Protein AF-A0A6A3SSD4-F1 (afdb_monomer_lite)

InterPro domains:
  IPR026082 ABC transporter A [PTHR19229] (17-110)
  IPR056264 ABCA1-4-like, C-terminal R2 regulatory domain [PF23321] (34-92)

Structure (mmCIF, N/CA/C/O backbone):
data_AF-A0A6A3SSD4-F1
#
_entry.id   AF-A0A6A3SSD4-F1
#
loop_
_atom_site.group_PDB
_atom_site.id
_atom_site.type_symbol
_atom_site.label_atom_id
_atom_site.label_alt_id
_atom_site.label_comp_id
_atom_site.label_asym_id
_atom_site.label_entity_id
_atom_site.label_seq_id
_atom_site.pdbx_PDB_ins_code
_atom_site.Cartn_x
_atom_site.Cartn_y
_atom_site.Cartn_z
_atom_site.occupancy
_atom_site.B_iso_or_equiv
_atom_site.auth_seq_id
_atom_site.auth_comp_id
_atom_site.auth_asym_id
_atom_site.auth_atom_id
_atom_site.pdbx_PDB_model_num
ATOM 1 N N . MET A 1 1 ? -5.362 17.587 -6.068 1.00 32.28 1 MET A N 1
ATOM 2 C CA . MET A 1 1 ? -5.367 16.549 -7.127 1.00 32.28 1 MET A CA 1
ATOM 3 C C . MET A 1 1 ? -3.923 16.376 -7.548 1.00 32.28 1 MET A C 1
ATOM 5 O O . MET A 1 1 ? -3.450 17.114 -8.401 1.00 32.28 1 MET A O 1
ATOM 9 N N . ASN A 1 2 ? -3.193 15.508 -6.853 1.00 35.41 2 ASN A N 1
ATOM 10 C CA . ASN A 1 2 ? -1.740 15.436 -6.976 1.00 35.41 2 ASN A CA 1
ATOM 11 C C . ASN A 1 2 ? -1.420 14.327 -7.978 1.00 35.41 2 ASN A C 1
ATOM 13 O O . ASN A 1 2 ? -1.796 13.179 -7.763 1.00 35.41 2 ASN A O 1
ATOM 17 N N . GLY A 1 3 ? -0.790 14.690 -9.095 1.00 36.31 3 GLY A N 1
ATOM 18 C CA . GLY A 1 3 ? -0.462 13.812 -10.226 1.00 36.31 3 GLY A CA 1
ATOM 19 C C . GLY A 1 3 ? 0.615 12.755 -9.948 1.00 36.31 3 GLY A C 1
ATOM 20 O O . GLY A 1 3 ? 1.272 12.307 -10.878 1.00 36.31 3 GLY A O 1
ATOM 21 N N . GLU A 1 4 ? 0.792 12.339 -8.696 1.00 47.97 4 GLU A N 1
ATOM 22 C CA . GLU A 1 4 ? 1.753 11.316 -8.264 1.00 47.97 4 GLU A CA 1
ATOM 23 C C . GLU A 1 4 ? 1.066 9.958 -8.058 1.00 47.97 4 GLU A C 1
ATOM 25 O O . GLU A 1 4 ? 1.391 9.198 -7.152 1.00 47.97 4 GLU A O 1
ATOM 30 N N . GLY A 1 5 ? 0.066 9.640 -8.881 1.00 59.53 5 GLY A N 1
ATOM 31 C CA . GLY A 1 5 ? -0.484 8.288 -8.903 1.00 59.53 5 GLY A CA 1
ATOM 32 C C . GLY A 1 5 ? 0.563 7.294 -9.410 1.00 59.53 5 GLY A C 1
ATOM 33 O O . GLY A 1 5 ? 1.424 7.658 -10.212 1.00 59.53 5 GLY A O 1
ATOM 34 N N . ASN A 1 6 ? 0.449 6.023 -9.019 1.00 69.19 6 ASN A N 1
ATOM 35 C CA . ASN A 1 6 ? 1.317 4.938 -9.498 1.00 69.19 6 ASN A CA 1
ATOM 36 C C . ASN A 1 6 ? 1.496 4.903 -11.025 1.00 69.19 6 ASN A C 1
ATOM 38 O O . ASN A 1 6 ? 2.534 4.471 -11.510 1.00 69.19 6 ASN A O 1
ATOM 42 N N . GLY A 1 7 ? 0.500 5.345 -11.800 1.00 78.81 7 GLY A N 1
ATOM 43 C CA . GLY A 1 7 ? 0.569 5.400 -13.264 1.00 78.81 7 GLY A CA 1
ATOM 44 C C . GLY A 1 7 ? 1.530 6.448 -13.840 1.00 78.81 7 GLY A C 1
ATOM 45 O O . GLY A 1 7 ? 1.818 6.396 -15.035 1.00 78.81 7 GLY A O 1
ATOM 46 N N . SER A 1 8 ? 2.050 7.376 -13.030 1.00 84.75 8 SER A N 1
ATOM 47 C CA . SER A 1 8 ? 2.952 8.442 -13.491 1.00 84.75 8 SER A CA 1
ATOM 48 C C . SER A 1 8 ? 4.231 7.883 -14.113 1.00 84.75 8 SER A C 1
ATOM 50 O O . SER A 1 8 ? 4.656 8.364 -15.160 1.00 84.75 8 SER A O 1
ATOM 52 N N . VAL A 1 9 ? 4.783 6.803 -13.547 1.00 87.12 9 VAL A N 1
ATOM 53 C CA . VAL A 1 9 ? 5.990 6.153 -14.075 1.00 87.12 9 VAL A CA 1
ATOM 54 C C . VAL A 1 9 ? 5.769 5.631 -15.493 1.00 87.12 9 VAL A C 1
ATOM 56 O O . VAL A 1 9 ? 6.604 5.854 -16.366 1.00 87.12 9 VAL A O 1
ATOM 59 N N . LEU A 1 10 ? 4.620 5.001 -15.756 1.00 90.69 10 LEU A N 1
ATOM 60 C CA . LEU A 1 10 ? 4.281 4.509 -17.091 1.00 90.69 10 LEU A CA 1
ATOM 61 C C . LEU A 1 10 ? 4.108 5.667 -18.070 1.00 90.69 10 LEU A C 1
ATOM 63 O O . LEU A 1 10 ? 4.613 5.601 -19.191 1.00 90.69 10 LEU A O 1
ATOM 67 N N . ASN A 1 11 ? 3.443 6.737 -17.629 1.00 90.56 11 ASN A N 1
ATOM 68 C CA . ASN A 1 11 ? 3.257 7.935 -18.436 1.00 90.56 11 ASN A CA 1
ATOM 69 C C . ASN A 1 11 ? 4.604 8.560 -18.834 1.00 90.56 11 ASN A C 1
ATOM 71 O O . ASN A 1 11 ? 4.814 8.855 -20.006 1.00 90.56 11 ASN A O 1
ATOM 75 N N . SER A 1 12 ? 5.555 8.667 -17.902 1.00 90.69 12 SER A N 1
ATOM 76 C CA . SER A 1 12 ? 6.894 9.195 -18.188 1.00 90.69 12 SER A CA 1
ATOM 77 C C . SER A 1 12 ? 7.650 8.375 -19.238 1.00 90.69 12 SER A C 1
ATOM 79 O O . SER A 1 12 ? 8.308 8.955 -20.103 1.00 90.69 12 SER A O 1
ATOM 81 N N . TYR A 1 13 ? 7.544 7.041 -19.210 1.00 92.75 13 TYR A N 1
ATOM 82 C CA . TYR A 1 13 ? 8.131 6.187 -20.251 1.00 92.75 13 TYR A CA 1
ATOM 83 C C . TYR A 1 13 ? 7.466 6.411 -21.613 1.00 92.75 13 TYR A C 1
ATOM 85 O O . TYR A 1 13 ? 8.157 6.565 -22.619 1.00 92.75 13 TYR A O 1
ATOM 93 N N . LEU A 1 14 ? 6.135 6.494 -21.657 1.00 92.62 14 LEU A N 1
ATOM 94 C CA . LEU A 1 14 ? 5.415 6.758 -22.904 1.00 92.62 14 LEU A CA 1
ATOM 95 C C . LEU A 1 14 ? 5.769 8.127 -23.501 1.00 92.62 14 LEU A C 1
ATOM 97 O O . LEU A 1 14 ? 5.971 8.219 -24.708 1.00 92.62 14 LEU A O 1
ATOM 101 N N . GLU A 1 15 ? 5.905 9.165 -22.677 1.00 94.56 15 GLU A N 1
ATOM 102 C CA . GLU A 1 15 ? 6.280 10.511 -23.131 1.00 94.56 15 GLU A CA 1
ATOM 103 C C . GLU A 1 15 ? 7.744 10.603 -23.583 1.00 94.56 15 GLU A C 1
ATOM 105 O O . GLU A 1 15 ? 8.051 11.313 -24.539 1.00 94.56 15 GLU A O 1
ATOM 110 N N . THR A 1 16 ? 8.652 9.884 -22.916 1.00 93.31 16 THR A N 1
ATOM 111 C CA . THR A 1 16 ? 10.100 10.002 -23.163 1.00 93.31 16 THR A CA 1
ATOM 112 C C . THR A 1 16 ? 10.582 9.101 -24.298 1.00 93.31 16 THR A C 1
ATOM 114 O O . THR A 1 16 ? 11.404 9.517 -25.113 1.00 93.31 16 THR A O 1
ATOM 117 N N . SER A 1 17 ? 10.114 7.852 -24.347 1.00 92.25 17 SER A N 1
ATOM 118 C CA . SER A 1 17 ? 10.603 6.833 -25.288 1.00 92.25 17 SER A CA 1
ATOM 119 C C . SER A 1 17 ? 9.502 6.193 -26.132 1.00 92.25 17 SER A C 1
ATOM 121 O O . SER A 1 17 ? 9.816 5.505 -27.103 1.00 92.25 17 SER A O 1
ATOM 123 N N . GLY A 1 18 ? 8.225 6.373 -25.772 1.00 93.94 18 GLY A N 1
ATOM 124 C CA . GLY A 1 18 ? 7.091 5.703 -26.418 1.00 93.94 18 GLY A CA 1
ATOM 125 C C . GLY A 1 18 ? 7.000 4.201 -26.130 1.00 93.94 18 GLY A C 1
ATOM 126 O O . GLY A 1 18 ? 6.154 3.519 -26.705 1.00 93.94 18 GLY A O 1
ATOM 127 N N . ILE A 1 19 ? 7.868 3.666 -25.265 1.00 94.56 19 ILE A N 1
ATOM 128 C CA . ILE A 1 19 ? 7.959 2.237 -24.959 1.00 94.56 19 ILE A CA 1
ATOM 129 C C . ILE A 1 19 ? 8.103 2.071 -23.450 1.00 94.56 19 ILE A C 1
ATOM 131 O O . ILE A 1 19 ? 8.964 2.690 -22.828 1.00 94.56 19 ILE A O 1
ATOM 135 N N . ILE A 1 20 ? 7.303 1.176 -22.877 1.00 96.00 20 ILE A N 1
ATOM 136 C CA . ILE A 1 20 ? 7.416 0.774 -21.476 1.00 96.00 20 ILE A CA 1
ATOM 137 C C . ILE A 1 20 ? 8.207 -0.541 -21.423 1.00 96.00 20 ILE A C 1
ATOM 139 O O . ILE A 1 20 ? 7.767 -1.529 -22.020 1.00 96.00 20 ILE A O 1
ATOM 143 N N . PRO A 1 21 ? 9.355 -0.589 -20.725 1.00 95.19 21 PRO A N 1
ATOM 144 C CA . PRO A 1 21 ? 10.053 -1.841 -20.459 1.00 95.19 21 PRO A CA 1
ATOM 145 C C . PRO A 1 21 ? 9.141 -2.858 -19.758 1.00 95.19 21 PRO A C 1
ATOM 147 O O . PRO A 1 21 ? 8.345 -2.504 -18.886 1.00 95.19 21 PRO A O 1
ATOM 150 N N . MET A 1 22 ? 9.235 -4.133 -20.140 1.00 94.88 22 MET A N 1
ATOM 151 C CA . MET A 1 22 ? 8.328 -5.171 -19.633 1.00 94.88 22 MET A CA 1
ATOM 152 C C . MET A 1 22 ? 8.421 -5.341 -18.111 1.00 94.88 22 MET A C 1
ATOM 154 O O . MET A 1 22 ? 7.407 -5.542 -17.454 1.00 94.88 22 MET A O 1
ATOM 158 N N . ASP A 1 23 ? 9.617 -5.231 -17.543 1.00 94.06 23 ASP A N 1
ATOM 159 C CA . ASP A 1 23 ? 9.866 -5.263 -16.102 1.00 94.06 23 ASP A CA 1
ATOM 160 C C . ASP A 1 23 ? 9.174 -4.105 -15.369 1.00 94.06 23 ASP A C 1
ATOM 162 O O . ASP A 1 23 ? 8.516 -4.334 -14.354 1.00 94.06 23 ASP A O 1
ATOM 166 N N . VAL A 1 24 ? 9.238 -2.889 -15.920 1.00 91.69 24 VAL A N 1
ATOM 167 C CA . VAL A 1 24 ? 8.538 -1.711 -15.381 1.00 91.69 24 VAL A CA 1
ATOM 168 C C . VAL A 1 24 ? 7.026 -1.922 -15.414 1.00 91.69 24 VAL A C 1
ATOM 170 O O . VAL A 1 24 ? 6.347 -1.678 -14.416 1.00 91.69 24 VAL A O 1
ATOM 173 N N . PHE A 1 25 ? 6.496 -2.411 -16.538 1.00 92.50 25 PHE A N 1
ATOM 174 C CA . PHE A 1 25 ? 5.071 -2.706 -16.664 1.00 92.50 25 PHE A CA 1
ATOM 175 C C . PHE A 1 25 ? 4.620 -3.774 -15.660 1.00 92.50 25 PHE A C 1
ATOM 177 O O . PHE A 1 25 ? 3.620 -3.584 -14.973 1.00 92.50 25 PHE A O 1
ATOM 184 N N . CYS A 1 26 ? 5.369 -4.871 -15.531 1.00 93.75 26 CYS A N 1
ATOM 185 C CA . CYS A 1 26 ? 5.067 -5.944 -14.585 1.00 93.75 26 CYS A CA 1
ATOM 186 C C . CYS A 1 26 ? 5.112 -5.462 -13.130 1.00 93.75 26 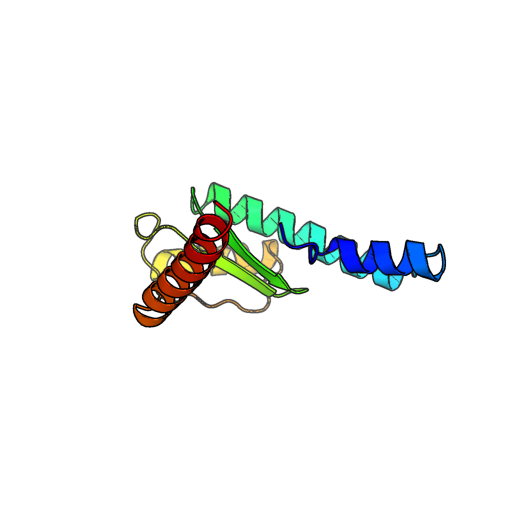CYS A C 1
ATOM 188 O O . CYS A 1 26 ? 4.226 -5.808 -12.350 1.00 93.75 26 CYS A O 1
ATOM 190 N N . ALA A 1 27 ? 6.107 -4.651 -12.762 1.00 89.75 27 ALA A N 1
ATOM 191 C CA . ALA A 1 27 ? 6.218 -4.090 -11.418 1.00 89.75 27 ALA A CA 1
ATOM 192 C C . ALA A 1 27 ? 5.043 -3.154 -11.096 1.00 89.75 27 ALA A C 1
ATOM 194 O O . ALA A 1 27 ? 4.435 -3.260 -10.027 1.00 89.75 27 ALA A O 1
ATOM 195 N N . TRP A 1 28 ? 4.683 -2.278 -12.038 1.00 90.38 28 TRP A N 1
ATOM 196 C CA . TRP A 1 28 ? 3.506 -1.422 -11.911 1.00 90.38 28 TRP A CA 1
ATOM 197 C C . TRP A 1 28 ? 2.225 -2.247 -11.763 1.00 90.38 28 TRP A C 1
ATOM 199 O O . TRP A 1 28 ? 1.473 -2.048 -10.813 1.00 90.38 28 TRP A O 1
ATOM 209 N N . TRP A 1 29 ? 2.017 -3.228 -12.645 1.00 91.06 29 TRP A N 1
ATOM 210 C CA . TRP A 1 29 ? 0.832 -4.084 -12.634 1.00 91.06 29 TRP A CA 1
ATOM 211 C C . TRP A 1 29 ? 0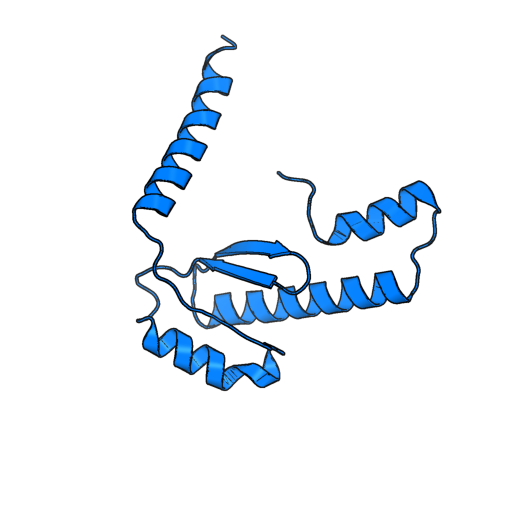.686 -4.851 -11.319 1.00 91.06 29 TRP A C 1
ATOM 213 O O . TRP A 1 29 ? -0.405 -4.937 -10.751 1.00 91.06 29 TRP A O 1
ATOM 223 N N . HIS A 1 30 ? 1.791 -5.400 -10.813 1.00 89.25 30 HIS A N 1
ATOM 224 C CA . HIS A 1 30 ? 1.813 -6.099 -9.535 1.00 89.25 30 HIS A CA 1
ATOM 225 C C . HIS A 1 30 ? 1.412 -5.173 -8.380 1.00 89.25 30 HIS A C 1
ATOM 227 O O . HIS A 1 30 ? 0.576 -5.538 -7.554 1.00 89.25 30 HIS A O 1
ATOM 233 N N . THR A 1 31 ? 1.946 -3.950 -8.372 1.00 88.62 31 THR A N 1
ATOM 234 C CA . THR A 1 31 ? 1.642 -2.944 -7.347 1.00 88.62 31 THR A CA 1
ATOM 235 C C . THR A 1 31 ? 0.172 -2.519 -7.406 1.00 88.62 31 THR A C 1
ATOM 237 O O . THR A 1 31 ? -0.495 -2.442 -6.377 1.00 88.62 31 THR A O 1
ATOM 240 N N . GLU A 1 32 ? -0.368 -2.313 -8.609 1.00 88.81 32 GLU A N 1
ATOM 241 C CA . GLU A 1 32 ? -1.772 -1.946 -8.816 1.00 88.81 32 GLU A CA 1
ATOM 242 C C . GLU A 1 32 ? -2.728 -3.067 -8.378 1.00 88.81 32 GLU A C 1
ATOM 244 O O . GLU A 1 32 ? -3.734 -2.820 -7.711 1.00 88.81 32 GLU A O 1
ATOM 249 N N . THR A 1 33 ? -2.371 -4.322 -8.667 1.00 90.44 33 THR A N 1
ATOM 250 C CA . THR A 1 33 ? -3.139 -5.499 -8.233 1.00 90.44 33 THR A CA 1
ATOM 251 C C . THR A 1 33 ? -3.173 -5.605 -6.706 1.00 90.44 33 THR A C 1
ATOM 253 O O . THR A 1 33 ? -4.238 -5.809 -6.121 1.00 90.44 33 THR A O 1
ATOM 256 N N . MET A 1 34 ? -2.025 -5.420 -6.046 1.00 90.12 34 MET A N 1
ATOM 257 C CA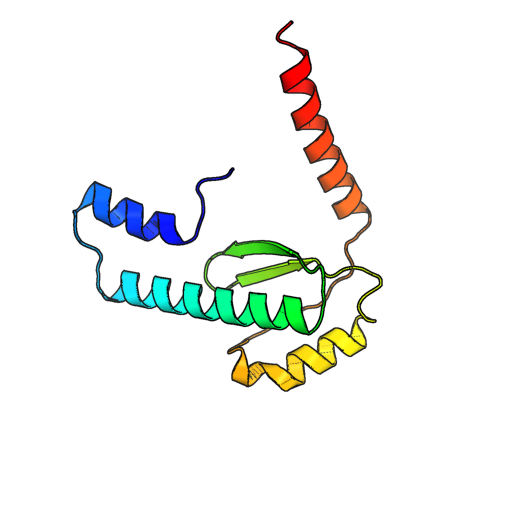 . MET A 1 34 ? -1.929 -5.450 -4.584 1.00 90.12 34 MET A CA 1
ATOM 258 C C . MET A 1 34 ? -2.702 -4.293 -3.940 1.00 90.12 34 MET A C 1
ATOM 260 O O . MET A 1 34 ? -3.436 -4.503 -2.975 1.00 90.12 34 MET A O 1
ATOM 264 N N . SER A 1 35 ? -2.606 -3.093 -4.520 1.00 90.88 35 SER A N 1
ATOM 265 C CA . SER A 1 35 ? -3.387 -1.920 -4.115 1.00 90.88 35 SER A CA 1
ATOM 266 C C . SER A 1 35 ? -4.886 -2.205 -4.146 1.00 90.88 35 SER A C 1
ATOM 268 O O . SER A 1 35 ? -5.577 -1.968 -3.156 1.00 90.88 35 SER A O 1
ATOM 270 N N . SER A 1 36 ? -5.387 -2.775 -5.247 1.00 92.19 36 SER A N 1
ATOM 271 C CA . SER A 1 36 ? -6.802 -3.127 -5.384 1.00 92.19 36 SER A CA 1
ATOM 272 C C . SER A 1 36 ? -7.245 -4.138 -4.322 1.00 92.19 36 SER A C 1
ATOM 274 O O . SER A 1 36 ? -8.271 -3.930 -3.674 1.00 92.19 36 SER A O 1
ATOM 276 N N . ALA A 1 37 ? -6.467 -5.203 -4.106 1.00 94.06 37 ALA A N 1
ATOM 277 C CA . ALA A 1 37 ? -6.789 -6.236 -3.121 1.00 94.06 37 ALA A CA 1
ATOM 278 C C . ALA A 1 37 ? -6.808 -5.687 -1.683 1.00 94.06 37 ALA A C 1
ATOM 280 O O . ALA A 1 37 ? -7.725 -5.977 -0.912 1.00 94.06 37 ALA A O 1
ATOM 281 N N . LEU A 1 38 ? -5.828 -4.850 -1.326 1.00 94.69 38 LEU A N 1
ATOM 282 C CA . LEU A 1 38 ? -5.775 -4.198 -0.017 1.00 94.69 38 LEU A CA 1
ATOM 283 C C . LEU A 1 38 ? -6.944 -3.232 0.175 1.00 94.69 38 LEU A C 1
ATOM 285 O O . LEU A 1 38 ? -7.585 -3.255 1.222 1.00 94.69 38 LEU A O 1
ATOM 289 N N . GLN A 1 39 ? -7.258 -2.402 -0.821 1.00 93.69 39 GLN A N 1
ATOM 290 C CA . GLN A 1 39 ? -8.389 -1.480 -0.728 1.00 93.69 39 GLN A CA 1
ATOM 291 C C . GLN A 1 39 ? -9.708 -2.227 -0.522 1.00 93.69 39 GLN A C 1
ATOM 293 O O . GLN A 1 39 ? -10.472 -1.858 0.368 1.00 93.69 39 GLN A O 1
ATOM 298 N N . GLU A 1 40 ? -9.958 -3.296 -1.281 1.00 95.56 40 GLU A N 1
ATOM 299 C CA . GLU A 1 40 ? -11.153 -4.127 -1.112 1.00 95.56 40 GLU A CA 1
ATOM 300 C C . GLU A 1 40 ? -11.214 -4.743 0.292 1.00 95.56 40 GLU A C 1
ATOM 302 O O . GLU A 1 40 ? -12.2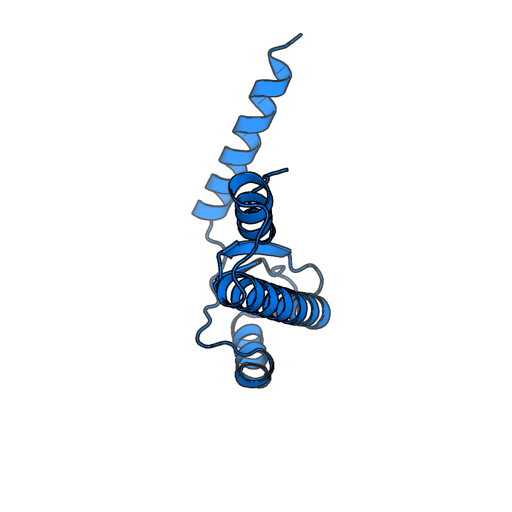24 -4.605 0.989 1.00 95.56 40 GLU A O 1
ATOM 307 N N . PHE A 1 41 ? -10.114 -5.344 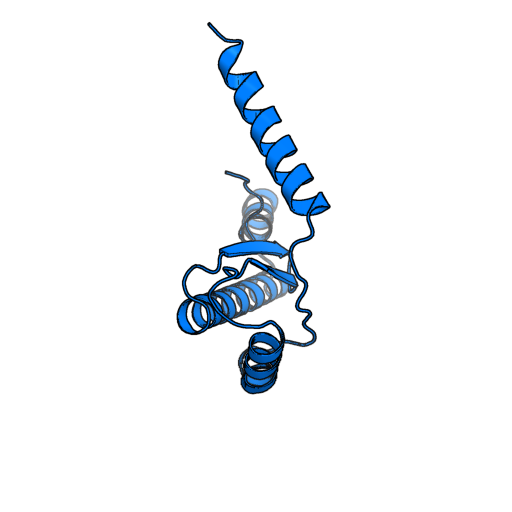0.753 1.00 95.62 41 PHE A N 1
ATOM 308 C CA . PHE A 1 41 ? -10.018 -5.900 2.100 1.00 95.62 41 PHE A CA 1
ATOM 309 C C . PHE A 1 41 ? -10.342 -4.857 3.174 1.00 95.62 41 PHE A C 1
ATOM 311 O O . PHE A 1 41 ? -11.159 -5.117 4.063 1.00 95.62 41 PHE A O 1
ATOM 318 N N . PHE A 1 42 ? -9.753 -3.661 3.079 1.00 94.44 42 PHE A N 1
ATOM 319 C CA . PHE A 1 42 ? -9.987 -2.597 4.047 1.00 94.44 42 PHE A CA 1
ATOM 320 C C . PHE A 1 42 ? -11.419 -2.063 3.990 1.00 94.44 42 PHE A C 1
ATOM 322 O O . PHE A 1 42 ? -11.997 -1.821 5.046 1.00 94.44 42 PHE A O 1
ATOM 329 N N . GLN A 1 43 ? -12.033 -1.935 2.810 1.00 93.00 43 GLN A N 1
ATOM 330 C CA . GLN A 1 43 ? -13.438 -1.524 2.715 1.00 93.00 43 GLN A CA 1
ATOM 331 C C . GLN A 1 43 ? -14.390 -2.555 3.334 1.00 93.00 43 GLN A C 1
ATOM 333 O O . GLN A 1 43 ? -15.341 -2.175 4.015 1.00 93.00 43 GLN A O 1
ATOM 338 N N . VAL A 1 44 ? -14.129 -3.851 3.139 1.00 93.38 44 VAL A N 1
ATOM 339 C CA . VAL A 1 44 ? -14.978 -4.929 3.668 1.00 93.38 44 VAL A CA 1
ATOM 340 C C . VAL A 1 44 ? -14.799 -5.105 5.177 1.00 93.38 44 VAL A C 1
ATOM 342 O O . VAL A 1 44 ? -15.782 -5.236 5.905 1.00 93.38 44 VAL A O 1
ATOM 345 N N . LYS A 1 45 ? -13.554 -5.135 5.666 1.00 92.38 45 LYS A N 1
ATOM 346 C CA . LYS A 1 45 ? -13.251 -5.402 7.083 1.00 92.38 45 LYS A CA 1
ATOM 347 C C . LYS A 1 45 ? -13.342 -4.161 7.962 1.00 92.38 45 LYS A C 1
ATOM 349 O O . LYS A 1 45 ? -13.655 -4.278 9.145 1.00 92.38 45 LYS A O 1
ATOM 354 N N . PHE A 1 46 ? -13.090 -2.987 7.391 1.00 91.94 46 PHE A N 1
ATOM 355 C CA . PHE A 1 46 ? -13.035 -1.717 8.106 1.00 91.94 46 PHE A CA 1
ATOM 356 C C . PHE A 1 46 ? -13.751 -0.609 7.306 1.00 91.94 46 PHE A C 1
ATOM 358 O O . PHE A 1 46 ? -13.097 0.310 6.797 1.00 91.94 46 PHE A O 1
ATOM 365 N N . PRO A 1 47 ? -15.090 -0.661 7.180 1.00 91.38 47 PRO A N 1
ATOM 366 C CA . PRO A 1 47 ? -15.844 0.306 6.385 1.00 91.38 47 PRO A CA 1
ATOM 367 C C . PRO A 1 47 ? -15.512 1.757 6.749 1.00 91.38 47 PRO A C 1
ATOM 369 O O . PRO A 1 47 ? -15.427 2.113 7.925 1.00 91.38 47 PRO A O 1
ATOM 372 N N . GLY A 1 48 ? -15.322 2.596 5.730 1.00 89.19 48 GLY A N 1
ATOM 373 C CA . GLY A 1 48 ? -14.906 3.991 5.907 1.00 89.19 48 GLY A CA 1
ATOM 374 C C . GLY A 1 48 ? -13.395 4.190 6.057 1.00 89.19 48 GLY A C 1
ATOM 375 O O . GLY A 1 48 ? -12.961 5.308 6.339 1.00 89.19 48 GLY A O 1
ATOM 376 N N . SER A 1 49 ? -12.593 3.138 5.862 1.00 92.38 49 SER A N 1
ATOM 377 C CA . SER A 1 49 ? -11.140 3.277 5.761 1.00 92.38 49 SER A CA 1
ATOM 378 C C . SER A 1 49 ? -10.733 4.057 4.518 1.00 92.38 49 SER A C 1
ATOM 380 O O . SER A 1 49 ? -11.362 3.947 3.465 1.00 92.38 49 SER A O 1
ATOM 382 N N . GLN A 1 50 ? -9.658 4.828 4.636 1.00 90.94 50 GLN A N 1
ATOM 383 C CA . GLN A 1 50 ? -9.133 5.664 3.560 1.00 90.94 50 GLN A CA 1
ATOM 384 C C . GLN A 1 50 ? -7.665 5.339 3.316 1.00 90.94 50 GLN A C 1
ATOM 386 O O . GLN A 1 50 ? -6.880 5.266 4.260 1.00 90.94 50 GLN A O 1
ATOM 391 N N . LEU A 1 51 ? -7.287 5.155 2.052 1.00 90.81 51 LEU A N 1
ATOM 392 C CA . LEU A 1 51 ? -5.886 5.072 1.654 1.00 90.81 51 LEU A CA 1
ATOM 393 C C . LEU A 1 51 ? -5.295 6.486 1.685 1.00 90.81 51 LEU A C 1
ATOM 395 O O . LEU A 1 51 ? -5.712 7.339 0.906 1.00 90.81 51 LEU A O 1
ATOM 399 N N . ILE A 1 52 ? -4.358 6.733 2.601 1.00 90.00 52 ILE A N 1
ATOM 400 C CA . ILE A 1 52 ? -3.745 8.057 2.802 1.00 90.00 52 ILE A CA 1
ATOM 401 C C . ILE A 1 52 ? -2.338 8.159 2.210 1.00 90.00 52 ILE A C 1
ATOM 403 O O . ILE A 1 52 ? -1.866 9.260 1.950 1.00 90.00 52 ILE A O 1
ATOM 407 N N . GLU A 1 53 ? -1.668 7.029 1.986 1.00 87.38 53 GLU A N 1
ATOM 408 C CA . GLU A 1 53 ? -0.358 6.980 1.338 1.00 87.38 53 GLU A CA 1
ATOM 409 C C . GLU A 1 53 ? -0.203 5.667 0.574 1.00 87.38 53 GLU A C 1
ATOM 411 O O . GLU A 1 53 ? -0.578 4.600 1.069 1.00 87.38 53 GLU A O 1
ATOM 416 N N . HIS A 1 54 ? 0.370 5.763 -0.621 1.00 88.06 54 HIS A N 1
ATOM 417 C CA . HIS A 1 54 ? 0.709 4.637 -1.474 1.00 88.06 54 HIS A CA 1
ATOM 418 C C . HIS A 1 54 ? 2.010 4.960 -2.203 1.00 88.06 54 HIS A C 1
ATOM 420 O O . HIS A 1 54 ? 2.049 5.866 -3.033 1.00 88.06 54 HIS A O 1
ATOM 426 N N . GLN A 1 55 ? 3.077 4.241 -1.863 1.00 84.31 55 GLN A N 1
ATOM 427 C CA . GLN A 1 55 ? 4.391 4.435 -2.462 1.00 84.31 55 GLN A CA 1
ATOM 428 C C . GLN A 1 55 ? 5.048 3.081 -2.721 1.00 84.31 55 GLN A C 1
ATOM 430 O O . GLN A 1 55 ? 5.566 2.430 -1.810 1.00 84.31 55 GLN A O 1
ATOM 435 N N . GLY A 1 56 ? 5.022 2.646 -3.983 1.00 83.38 56 GLY A N 1
ATOM 436 C CA . GLY A 1 56 ? 5.473 1.305 -4.347 1.00 83.38 56 GLY A CA 1
ATOM 437 C C . GLY A 1 56 ? 4.710 0.247 -3.545 1.00 83.38 56 GLY A C 1
ATOM 438 O O . GLY A 1 56 ? 3.487 0.246 -3.530 1.00 83.38 56 GLY A O 1
ATOM 439 N N . GLY A 1 57 ? 5.428 -0.623 -2.831 1.00 85.56 57 GLY A N 1
ATOM 440 C CA . GLY A 1 57 ? 4.826 -1.664 -1.990 1.00 85.56 57 GLY A CA 1
ATOM 441 C C . GLY A 1 57 ? 4.327 -1.205 -0.613 1.00 85.56 57 GLY A C 1
ATOM 442 O O . GLY A 1 57 ? 3.856 -2.040 0.155 1.00 85.56 57 GLY A O 1
ATOM 443 N N . HIS A 1 58 ? 4.448 0.081 -0.267 1.00 90.19 58 HIS A N 1
ATOM 444 C CA . HIS A 1 58 ? 4.053 0.603 1.042 1.00 90.19 58 HIS A CA 1
ATOM 445 C C . HIS A 1 58 ? 2.689 1.290 0.981 1.00 90.19 58 HIS A C 1
ATOM 447 O O . HIS A 1 58 ? 2.468 2.196 0.177 1.00 90.19 58 HIS A O 1
ATOM 453 N N . PHE A 1 59 ? 1.794 0.872 1.878 1.00 91.88 59 PHE A N 1
ATOM 454 C CA . PHE A 1 59 ? 0.419 1.353 1.965 1.00 91.88 59 PHE A CA 1
ATOM 455 C C . PHE A 1 59 ? 0.123 1.827 3.377 1.00 91.88 59 PHE A C 1
ATOM 457 O O . PHE A 1 59 ? 0.430 1.136 4.351 1.00 91.88 59 PHE A O 1
ATOM 464 N N . ARG A 1 60 ? -0.536 2.978 3.491 1.00 92.44 60 ARG A N 1
ATOM 465 C CA . ARG A 1 60 ? -1.020 3.488 4.770 1.00 92.44 60 ARG A CA 1
ATOM 466 C C . ARG A 1 60 ? -2.513 3.739 4.687 1.00 92.44 60 ARG A C 1
ATOM 468 O O . ARG A 1 60 ? -2.975 4.552 3.887 1.00 92.44 60 ARG A O 1
ATOM 475 N N . PHE A 1 61 ? -3.253 3.061 5.553 1.00 92.50 61 PHE A N 1
ATOM 476 C CA . PHE A 1 61 ? -4.695 3.213 5.669 1.00 92.50 61 PHE A CA 1
ATOM 477 C C . PHE A 1 61 ? -5.049 3.928 6.967 1.00 92.50 61 PHE A C 1
ATOM 479 O O . PHE A 1 61 ? -4.552 3.586 8.040 1.00 92.50 61 PHE A O 1
ATOM 486 N N . GLN A 1 62 ? -5.943 4.905 6.873 1.00 90.94 62 GLN A N 1
ATOM 487 C CA . GLN A 1 62 ? -6.618 5.475 8.023 1.00 90.94 62 GLN A CA 1
ATOM 488 C C . GLN A 1 62 ? -7.912 4.703 8.261 1.00 90.94 62 GLN A C 1
ATOM 490 O O . GLN A 1 62 ? -8.804 4.712 7.418 1.00 90.94 62 GLN A O 1
ATOM 495 N N . VAL A 1 63 ? -8.015 4.059 9.421 1.00 90.00 63 VAL A N 1
ATOM 496 C CA . VAL A 1 63 ? -9.198 3.299 9.839 1.00 90.00 63 VAL A CA 1
ATOM 497 C C . VAL A 1 63 ? -10.021 4.136 10.832 1.00 90.00 63 VAL A C 1
ATOM 499 O O . VAL A 1 63 ? -9.436 4.741 11.738 1.00 90.00 63 VAL A O 1
ATOM 502 N N . PRO A 1 64 ? -11.364 4.194 10.726 1.00 86.38 64 PRO A N 1
ATOM 503 C CA . PRO A 1 64 ? -12.185 4.933 11.682 1.00 86.38 64 PRO A CA 1
ATOM 504 C C . PRO A 1 64 ? -12.058 4.393 13.114 1.00 86.38 64 PRO A C 1
ATOM 506 O O . PRO A 1 64 ? -12.115 3.187 13.342 1.00 86.38 64 PRO A O 1
ATOM 509 N N . LYS A 1 65 ? -11.984 5.284 14.116 1.00 75.94 65 LYS A N 1
ATOM 510 C CA . LYS A 1 65 ? -11.816 4.906 15.541 1.00 75.94 65 LYS A CA 1
ATOM 511 C C . LYS A 1 65 ? -12.919 3.997 16.098 1.00 75.94 65 LYS A C 1
ATOM 513 O O . LYS A 1 65 ? -12.704 3.314 17.093 1.00 75.94 65 LYS A O 1
ATOM 518 N N . HIS A 1 66 ? -14.102 4.017 15.489 1.00 75.00 66 HIS A N 1
ATOM 519 C CA . HIS A 1 66 ? -15.240 3.194 15.894 1.00 75.00 66 HIS A CA 1
ATOM 520 C C . HIS A 1 66 ? -15.286 1.833 15.182 1.00 75.00 66 HIS A C 1
ATOM 522 O O . HIS A 1 66 ? -16.164 1.039 15.503 1.00 75.00 66 HIS A O 1
ATOM 528 N N . ALA A 1 67 ? -14.379 1.565 14.233 1.00 69.81 67 ALA A N 1
ATOM 529 C CA . ALA A 1 67 ? -14.376 0.320 13.476 1.00 69.81 67 ALA A CA 1
ATOM 530 C C . ALA A 1 67 ? -13.994 -0.861 14.378 1.00 69.81 67 ALA A C 1
ATOM 532 O O . ALA A 1 67 ? -14.828 -1.724 14.632 1.00 69.81 67 ALA A O 1
ATOM 533 N N . LEU A 1 68 ? -12.761 -0.889 14.902 1.00 76.06 68 LEU A N 1
ATOM 534 C CA . LEU A 1 68 ? -12.252 -1.985 15.732 1.00 76.06 68 LEU A CA 1
ATOM 535 C C . LEU A 1 68 ? -11.147 -1.522 16.696 1.00 76.06 68 LEU A C 1
ATOM 537 O O . LEU A 1 68 ? -10.448 -0.539 16.457 1.00 76.06 68 LEU A O 1
ATOM 541 N N . ARG A 1 69 ? -10.968 -2.265 17.798 1.00 81.31 69 ARG A N 1
ATOM 542 C CA . ARG A 1 69 ? -9.818 -2.103 18.708 1.00 81.31 69 ARG A CA 1
ATOM 543 C C . ARG A 1 69 ? -8.528 -2.498 17.969 1.00 81.31 69 ARG A C 1
ATOM 545 O O . ARG A 1 69 ? -8.579 -3.481 17.230 1.00 81.31 69 ARG A O 1
ATOM 552 N N . PRO A 1 70 ? -7.369 -1.859 18.230 1.00 81.12 70 PRO A N 1
ATOM 553 C CA . PRO A 1 70 ? -6.115 -2.171 17.535 1.00 81.12 70 PRO A CA 1
ATOM 554 C C . PRO A 1 70 ? -5.775 -3.667 17.498 1.00 81.12 70 PRO A C 1
ATOM 556 O O . PRO A 1 70 ? -5.446 -4.192 16.444 1.00 81.12 70 PRO A O 1
ATOM 559 N N . PHE A 1 71 ? -5.964 -4.387 18.610 1.00 82.62 71 PHE A N 1
ATOM 560 C CA . PHE A 1 71 ? -5.742 -5.838 18.684 1.00 82.62 71 PHE A CA 1
ATOM 561 C C . PHE A 1 71 ? -6.562 -6.653 17.664 1.00 82.62 71 PHE A C 1
ATOM 563 O O . PHE A 1 71 ? -6.051 -7.604 17.084 1.00 82.62 71 PHE A O 1
ATOM 570 N N . ALA A 1 72 ? -7.817 -6.274 17.409 1.00 85.38 72 ALA A N 1
ATOM 571 C CA . ALA A 1 72 ? -8.650 -6.957 16.419 1.00 85.38 72 ALA A CA 1
ATOM 572 C C . ALA A 1 72 ? -8.188 -6.664 14.980 1.00 85.38 72 ALA A C 1
ATOM 574 O O . ALA A 1 72 ? -8.301 -7.526 14.114 1.00 85.38 72 ALA A O 1
ATOM 575 N N . ILE A 1 73 ? -7.626 -5.474 14.737 1.00 89.56 73 ILE A N 1
ATOM 576 C CA . ILE A 1 73 ? -7.009 -5.123 13.451 1.00 89.56 73 ILE A CA 1
ATOM 577 C C . ILE A 1 73 ? -5.769 -5.994 13.216 1.00 89.56 73 ILE A C 1
ATOM 579 O O . ILE A 1 73 ? -5.640 -6.566 12.138 1.00 89.56 73 ILE A O 1
ATOM 583 N N . PHE A 1 74 ? -4.908 -6.158 14.231 1.00 90.25 74 PHE A N 1
ATOM 584 C CA . PHE A 1 74 ? -3.761 -7.074 14.157 1.00 90.25 74 PHE A CA 1
ATOM 585 C C . PHE A 1 74 ? -4.199 -8.500 13.807 1.00 90.25 74 PHE A C 1
ATOM 587 O O . PHE A 1 74 ? -3.667 -9.077 12.867 1.00 90.25 74 PHE A O 1
ATOM 594 N N . GLY A 1 75 ? -5.203 -9.043 14.506 1.00 91.06 75 GLY A N 1
ATOM 595 C CA . GLY A 1 75 ? -5.705 -10.395 14.237 1.00 91.06 75 GLY A CA 1
ATOM 596 C C . GLY A 1 75 ? -6.182 -10.581 12.793 1.00 91.06 75 GLY A C 1
ATOM 597 O O . GLY A 1 75 ? -5.759 -11.516 12.123 1.00 91.06 75 GLY A O 1
ATOM 598 N N . LEU A 1 76 ? -6.990 -9.648 12.281 1.00 92.75 76 LEU A N 1
ATOM 599 C CA . LEU A 1 76 ? -7.488 -9.710 10.903 1.00 92.75 76 LEU A CA 1
ATOM 600 C C . LEU A 1 76 ? -6.372 -9.587 9.858 1.00 92.75 76 LEU A C 1
ATOM 602 O O . LEU A 1 76 ? -6.441 -10.247 8.823 1.00 92.75 76 LEU A O 1
ATOM 606 N N . LEU A 1 77 ? -5.364 -8.748 10.102 1.00 93.12 77 LEU A N 1
ATOM 607 C CA . LEU A 1 77 ? -4.21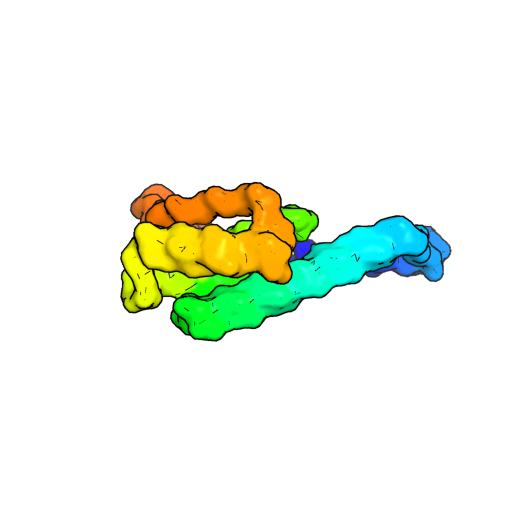9 -8.624 9.200 1.00 93.12 77 LEU A CA 1
ATOM 608 C C . LEU A 1 77 ? -3.366 -9.893 9.206 1.00 93.12 77 LEU A C 1
ATOM 610 O O . LEU A 1 77 ? -2.972 -10.345 8.137 1.00 93.12 77 LEU A O 1
ATOM 614 N N . GLU A 1 78 ? -3.139 -10.500 10.372 1.00 94.31 78 GLU A N 1
ATOM 615 C CA . GLU A 1 78 ? -2.377 -11.747 10.481 1.00 94.31 78 GLU A CA 1
ATOM 616 C C . GLU A 1 78 ? -3.088 -12.910 9.774 1.00 94.31 78 GLU A C 1
ATOM 618 O O . GLU A 1 78 ? -2.474 -13.620 8.983 1.00 94.31 78 GLU A O 1
ATOM 623 N N . GLU A 1 79 ? -4.402 -13.055 9.977 1.00 95.00 79 GLU A N 1
ATOM 624 C CA . GLU A 1 79 ? -5.223 -14.097 9.339 1.00 95.00 79 GLU A CA 1
ATOM 625 C C . GLU A 1 79 ? -5.228 -14.015 7.805 1.00 95.00 79 GLU A C 1
ATOM 627 O O . GLU A 1 79 ? -5.417 -15.028 7.135 1.00 95.00 79 GLU A O 1
ATOM 632 N N . ASN A 1 80 ? -5.039 -12.818 7.239 1.00 95.06 80 ASN A N 1
ATOM 633 C CA . ASN A 1 80 ? -5.107 -12.575 5.795 1.00 95.06 80 ASN A CA 1
ATOM 634 C C . ASN A 1 80 ? -3.734 -12.234 5.186 1.00 95.06 80 ASN A C 1
ATOM 636 O O . ASN A 1 80 ? -3.652 -11.911 4.001 1.00 95.06 80 ASN A O 1
ATOM 640 N N . LYS A 1 81 ? -2.648 -12.318 5.968 1.00 93.75 81 LYS A N 1
ATOM 641 C CA . LYS A 1 81 ? -1.305 -11.852 5.591 1.00 93.75 81 LYS A CA 1
ATOM 642 C C . LYS A 1 81 ? -0.789 -12.500 4.307 1.00 93.75 81 LYS A C 1
ATOM 644 O O . LYS A 1 81 ? -0.320 -11.800 3.411 1.00 93.75 81 LYS A O 1
ATOM 649 N N . GLU A 1 82 ? -0.901 -13.824 4.208 1.00 93.31 82 GLU A N 1
ATOM 650 C CA . GLU A 1 82 ? -0.441 -14.582 3.038 1.00 93.31 82 GLU A CA 1
ATOM 651 C C . GLU A 1 82 ? -1.286 -14.284 1.795 1.00 93.31 82 GLU A C 1
ATOM 653 O O . GLU A 1 82 ? -0.736 -14.069 0.717 1.00 93.31 82 GLU A O 1
ATOM 658 N N . GLN A 1 83 ? -2.613 -14.208 1.955 1.00 92.94 83 GLN A N 1
ATOM 659 C CA . GLN A 1 83 ? -3.546 -13.920 0.863 1.00 92.94 83 GLN A CA 1
ATOM 660 C C . GLN A 1 83 ? -3.357 -12.507 0.297 1.00 92.94 83 GLN A C 1
ATOM 662 O O . GLN A 1 83 ? -3.515 -12.294 -0.902 1.00 92.94 83 GLN A O 1
ATOM 667 N N . LEU A 1 84 ? -3.029 -11.543 1.158 1.00 92.62 84 LEU A N 1
ATOM 668 C CA . LEU A 1 84 ? -2.794 -10.149 0.782 1.00 92.62 84 LEU A CA 1
ATOM 669 C C . LEU A 1 84 ? -1.336 -9.869 0.392 1.00 92.62 84 LEU A C 1
ATOM 671 O O . LEU A 1 84 ? -1.012 -8.729 0.070 1.00 92.62 84 LEU A O 1
ATOM 675 N N . HIS A 1 85 ? -0.459 -10.879 0.432 1.00 91.25 85 HIS A N 1
ATOM 676 C CA . HIS A 1 85 ? 0.976 -10.748 0.168 1.00 91.25 85 HIS A CA 1
ATOM 677 C C . HIS A 1 85 ? 1.670 -9.673 1.027 1.00 91.25 85 HIS A C 1
ATOM 679 O O . HIS A 1 85 ? 2.576 -8.973 0.576 1.00 91.25 85 HIS A O 1
ATOM 685 N N . ILE A 1 86 ? 1.263 -9.548 2.293 1.00 93.69 86 ILE A N 1
ATOM 686 C CA . ILE A 1 86 ? 1.825 -8.565 3.224 1.00 93.69 86 ILE A CA 1
ATOM 687 C C . ILE A 1 86 ? 3.118 -9.118 3.833 1.00 93.69 86 ILE A C 1
ATOM 689 O O . ILE A 1 86 ? 3.098 -10.089 4.589 1.00 93.69 86 ILE A O 1
ATOM 693 N N . SER A 1 87 ? 4.249 -8.462 3.574 1.00 92.69 87 SER A N 1
ATOM 694 C CA . SER A 1 87 ? 5.531 -8.808 4.211 1.00 92.69 87 SER A CA 1
ATOM 695 C C . SER A 1 87 ? 5.562 -8.398 5.689 1.00 92.69 87 SER A C 1
ATOM 697 O O . SER A 1 87 ? 5.873 -9.204 6.572 1.00 92.69 87 SER A O 1
ATOM 699 N N . GLU A 1 88 ? 5.184 -7.151 5.966 1.00 92.62 88 GLU A N 1
ATOM 700 C CA . GLU A 1 88 ? 5.193 -6.529 7.290 1.00 92.62 88 GLU A CA 1
ATOM 701 C C . GLU A 1 88 ? 4.037 -5.530 7.405 1.00 92.62 88 GLU A C 1
ATOM 703 O O . GLU A 1 88 ? 3.622 -4.933 6.411 1.00 92.62 88 GLU A O 1
ATOM 708 N N . TYR A 1 89 ? 3.512 -5.350 8.617 1.00 93.56 89 TYR A N 1
ATOM 709 C CA . TYR A 1 89 ? 2.491 -4.353 8.909 1.00 93.56 89 TYR A CA 1
ATOM 710 C C . TYR A 1 89 ? 2.652 -3.801 10.327 1.00 93.56 89 TYR A C 1
ATOM 712 O O . TYR A 1 89 ? 3.220 -4.440 11.211 1.00 93.56 89 TYR A O 1
ATOM 720 N N . GLY A 1 90 ? 2.102 -2.609 10.546 1.00 90.88 90 GLY A N 1
ATOM 721 C CA . GLY A 1 90 ? 2.011 -1.981 11.856 1.00 90.88 90 GLY A CA 1
ATOM 722 C C . GLY A 1 90 ? 0.675 -1.267 12.006 1.00 90.88 90 GLY A C 1
ATOM 723 O O . GLY A 1 90 ? 0.122 -0.752 11.035 1.00 90.88 90 GLY A O 1
ATOM 724 N N . VAL A 1 91 ? 0.157 -1.234 13.231 1.00 88.25 91 VAL A N 1
ATOM 725 C CA . VAL A 1 91 ? -1.037 -0.461 13.582 1.00 88.25 91 VAL A CA 1
ATOM 726 C C . VAL A 1 91 ? -0.630 0.548 14.641 1.00 88.25 91 VAL A C 1
ATOM 728 O O . VAL A 1 91 ? -0.147 0.175 15.710 1.00 88.25 91 VAL A O 1
ATOM 731 N N . SER A 1 92 ? -0.825 1.825 14.344 1.00 84.31 92 SER A N 1
ATOM 732 C CA . SER A 1 92 ? -0.591 2.925 15.271 1.00 84.31 92 SER A CA 1
ATOM 733 C C . SER A 1 92 ? -1.866 3.739 15.440 1.00 84.31 92 SER A C 1
ATOM 735 O O . SER A 1 92 ? -2.681 3.869 14.524 1.00 84.31 92 SER A O 1
ATOM 737 N N . GLU A 1 93 ? -2.060 4.285 16.636 1.00 79.62 93 GLU A N 1
ATOM 738 C CA . GLU A 1 93 ? -3.076 5.311 16.824 1.00 79.62 93 GLU A CA 1
ATOM 739 C C . GLU A 1 93 ? -2.589 6.608 16.179 1.00 79.62 93 GLU A C 1
ATOM 741 O O . GLU A 1 93 ? -1.420 6.977 16.301 1.00 79.62 93 GLU A O 1
ATOM 746 N N . THR A 1 94 ? -3.487 7.321 15.496 1.00 70.50 94 THR A N 1
ATOM 747 C CA . THR A 1 94 ? -3.173 8.668 15.018 1.00 70.50 94 THR A CA 1
ATOM 748 C C . THR A 1 94 ? -2.900 9.555 16.225 1.00 70.50 94 THR A C 1
ATOM 750 O O . THR A 1 94 ? -3.795 9.789 17.045 1.00 70.50 94 THR A O 1
ATOM 753 N N . SER A 1 95 ? -1.665 10.032 16.338 1.00 68.44 95 SER A N 1
ATOM 754 C CA . SER A 1 95 ? -1.254 10.877 17.446 1.00 68.44 95 SER A CA 1
ATOM 755 C C . SER A 1 95 ? -1.903 12.257 17.366 1.00 68.44 95 SER A C 1
ATOM 757 O O . SER A 1 95 ? -2.294 12.731 16.292 1.00 68.44 95 SER A O 1
ATOM 759 N N . LEU A 1 96 ? -2.033 12.916 18.520 1.00 64.94 96 LEU A N 1
ATOM 760 C CA . LEU A 1 96 ? -2.552 14.282 18.566 1.00 64.94 96 LEU A CA 1
ATOM 761 C C . LEU A 1 96 ? -1.659 15.230 17.764 1.00 64.94 96 LEU A C 1
ATOM 763 O O . LEU A 1 96 ? -2.201 16.093 17.079 1.00 64.94 96 LEU A O 1
ATOM 767 N N . GLU A 1 97 ? -0.330 15.053 17.769 1.00 70.94 97 GLU A N 1
ATOM 768 C CA . GLU A 1 97 ? 0.540 15.899 16.948 1.00 70.94 97 GLU A CA 1
ATOM 769 C C . GLU A 1 97 ? 0.273 15.733 15.448 1.00 70.94 97 GLU A C 1
ATOM 771 O O . GLU A 1 97 ? 0.275 16.724 14.722 1.00 70.94 97 GLU A O 1
ATOM 776 N N . HIS A 1 98 ? -0.040 14.519 14.981 1.00 64.81 98 HIS A N 1
ATOM 777 C CA . HIS A 1 98 ? -0.403 14.304 13.583 1.00 64.81 98 HIS A CA 1
ATOM 778 C C . HIS A 1 98 ? -1.735 14.983 13.242 1.00 64.81 98 HIS A C 1
ATOM 780 O O . HIS A 1 98 ? -1.825 15.653 12.220 1.00 64.81 98 HIS A O 1
ATOM 786 N N . ILE A 1 99 ? -2.738 14.902 14.125 1.00 69.50 99 ILE A N 1
ATOM 787 C CA . ILE A 1 99 ? -4.024 15.603 13.953 1.00 69.50 99 ILE A CA 1
ATOM 788 C C . ILE A 1 99 ? -3.812 17.120 13.873 1.00 69.50 99 ILE A C 1
ATOM 790 O O . ILE A 1 99 ? -4.352 17.763 12.974 1.00 69.50 99 ILE A O 1
ATOM 794 N N . PHE A 1 100 ? -3.008 17.687 14.776 1.00 71.56 100 PHE A N 1
ATOM 795 C CA . PHE A 1 100 ? -2.681 19.113 14.759 1.00 71.56 100 PHE A CA 1
ATOM 796 C C . PHE A 1 100 ? -1.952 19.518 13.475 1.00 71.56 100 PHE A C 1
ATOM 798 O O . PHE A 1 100 ? -2.308 20.531 12.877 1.00 71.56 100 PHE A O 1
ATOM 805 N N . ASN A 1 101 ? -0.987 18.720 13.015 1.00 69.94 101 ASN A N 1
ATOM 806 C CA . ASN A 1 101 ? -0.251 18.995 11.782 1.00 69.94 101 ASN A CA 1
ATOM 807 C C . ASN A 1 101 ? -1.153 18.915 10.543 1.00 69.94 101 ASN A C 1
ATOM 809 O O . ASN A 1 101 ? -1.079 19.791 9.686 1.00 69.94 101 ASN A O 1
ATOM 813 N N . THR A 1 102 ? -2.038 17.917 10.454 1.00 71.25 102 THR A N 1
ATOM 814 C CA . THR A 1 102 ? -3.012 17.816 9.357 1.00 71.25 102 THR A CA 1
ATOM 815 C C . THR A 1 102 ? -4.002 18.983 9.382 1.00 71.25 102 THR A C 1
ATOM 817 O O . THR A 1 102 ? -4.276 19.559 8.333 1.00 71.25 102 THR A O 1
ATOM 820 N N . MET A 1 103 ? -4.495 19.387 10.560 1.00 73.19 103 MET A N 1
ATOM 821 C CA . MET A 1 103 ? -5.358 20.570 10.694 1.00 73.19 103 MET A CA 1
ATOM 822 C C . MET A 1 103 ? -4.634 21.858 10.282 1.00 73.19 103 MET A C 1
ATOM 824 O O . MET A 1 103 ? -5.205 22.673 9.563 1.00 73.19 103 MET A O 1
ATOM 828 N N . ALA A 1 104 ? -3.379 22.044 10.696 1.00 76.19 104 ALA A N 1
ATOM 829 C CA . ALA A 1 104 ? -2.585 23.216 10.331 1.00 76.19 104 ALA A CA 1
ATOM 830 C C . ALA A 1 104 ? -2.281 23.263 8.823 1.00 76.19 104 ALA A C 1
ATOM 832 O O . ALA A 1 104 ? -2.354 24.331 8.217 1.00 76.19 104 ALA A O 1
ATOM 833 N N . ALA A 1 105 ? -1.998 22.111 8.206 1.00 72.94 105 ALA A N 1
ATOM 834 C CA . ALA A 1 105 ? -1.809 22.002 6.761 1.00 72.94 105 ALA A CA 1
ATOM 835 C C . ALA A 1 105 ? -3.086 22.374 5.984 1.00 72.94 105 ALA A C 1
ATOM 837 O O . ALA A 1 105 ? -3.005 23.108 5.005 1.00 72.94 105 ALA A O 1
ATOM 838 N N . GLN A 1 106 ? -4.264 21.950 6.458 1.00 64.44 106 GLN A N 1
ATOM 839 C CA . GLN A 1 106 ? -5.555 22.298 5.845 1.00 64.44 106 GLN A CA 1
ATOM 840 C C . GLN A 1 106 ? -5.889 23.796 5.986 1.00 64.44 106 GLN A C 1
ATOM 842 O O . GLN A 1 106 ? -6.352 24.418 5.034 1.00 64.44 106 GLN A O 1
ATOM 847 N N . GLN A 1 107 ? -5.572 24.412 7.130 1.00 59.62 107 GLN A N 1
ATOM 848 C CA . GLN A 1 107 ? -5.789 25.850 7.358 1.00 59.62 107 GLN A CA 1
ATOM 849 C C . GLN A 1 107 ? -4.866 26.751 6.516 1.00 59.62 107 GLN A C 1
ATOM 851 O O . GLN A 1 107 ? -5.209 27.904 6.245 1.00 59.62 107 GLN A O 1
ATOM 856 N N . GLY A 1 108 ? -3.701 26.247 6.092 1.00 56.25 108 GLY A N 1
ATOM 857 C CA . GLY A 1 108 ? -2.787 26.959 5.193 1.00 56.25 108 GLY A CA 1
ATOM 858 C C . GLY A 1 108 ? -3.292 27.057 3.748 1.00 56.25 108 GLY A C 1
ATOM 859 O O . GLY A 1 108 ? -2.989 28.033 3.061 1.00 56.25 108 GLY A O 1
ATOM 860 N N . GLU A 1 109 ? -4.101 26.096 3.292 1.00 53.03 109 GLU A N 1
ATOM 861 C CA . GLU A 1 109 ? -4.680 26.094 1.940 1.00 53.03 109 GLU A CA 1
ATOM 862 C C . GLU A 1 109 ? -5.903 27.027 1.823 1.00 53.03 109 GLU A C 1
ATOM 864 O O . GLU A 1 109 ? -6.096 27.668 0.787 1.00 53.03 109 GLU A O 1
ATOM 869 N N . GLU A 1 110 ? -6.685 27.203 2.894 1.00 50.81 110 GLU A N 1
ATOM 870 C CA . GLU A 1 110 ? -7.863 28.091 2.905 1.00 50.81 110 GLU A CA 1
ATOM 871 C C . GLU A 1 110 ? -7.511 29.593 2.908 1.00 50.81 110 GLU A C 1
ATOM 873 O O . GLU A 1 110 ? -8.315 30.421 2.473 1.00 50.81 110 GLU A O 1
ATOM 878 N N . GLN A 1 111 ? -6.303 29.977 3.337 1.00 48.31 111 GLN A N 1
ATOM 879 C CA . GLN A 1 111 ? -5.874 31.386 3.359 1.00 48.31 111 GLN A CA 1
ATOM 880 C C . GLN A 1 111 ? -5.410 31.906 1.987 1.00 48.31 111 GLN A C 1
ATOM 882 O O . GLN A 1 111 ? -5.509 33.105 1.723 1.00 48.31 111 GLN A O 1
ATOM 887 N N . LEU A 1 112 ? -4.972 31.028 1.076 1.00 46.06 112 LEU A N 1
ATOM 888 C CA . LEU A 1 112 ? -4.520 31.428 -0.264 1.00 46.06 112 LEU A CA 1
ATOM 889 C C . LEU A 1 112 ? -5.683 31.700 -1.235 1.00 46.06 112 LEU A C 1
ATOM 891 O O . LEU A 1 112 ? -5.533 32.508 -2.151 1.00 46.06 112 LEU A O 1
ATOM 895 N N . LEU A 1 113 ? -6.866 31.111 -1.012 1.00 48.12 113 LEU A N 1
ATOM 896 C CA . LEU A 1 113 ? -8.063 31.377 -1.827 1.00 48.12 113 LEU A CA 1
ATOM 897 C C . LEU A 1 113 ? -8.803 32.673 -1.433 1.00 48.12 113 LEU A C 1
ATOM 899 O O . LEU A 1 113 ? -9.581 33.201 -2.226 1.00 48.12 113 LEU A O 1
ATOM 903 N N . GLY A 1 114 ? -8.560 33.205 -0.229 1.00 44.16 114 GLY A N 1
ATOM 904 C CA . GLY A 1 114 ? -9.218 34.412 0.295 1.00 44.16 114 GLY A CA 1
ATOM 905 C C . GLY A 1 114 ? -8.542 35.742 -0.065 1.00 44.16 114 GLY A C 1
ATOM 906 O O . GLY A 1 114 ? -9.119 36.798 0.178 1.00 44.16 114 GLY A O 1
ATOM 907 N N . SER A 1 115 ? -7.338 35.708 -0.645 1.00 43.09 115 SER A N 1
ATOM 908 C CA . SER A 1 115 ? -6.528 36.900 -0.960 1.00 43.09 115 SER A CA 1
ATOM 909 C C . SER A 1 115 ? -6.722 37.437 -2.390 1.00 43.09 115 SER A C 1
ATOM 911 O O . SER A 1 115 ? -6.124 38.453 -2.739 1.00 43.09 115 SER A O 1
ATOM 913 N N . ALA A 1 116 ? -7.524 36.777 -3.230 1.00 48.75 116 ALA A N 1
ATOM 914 C CA . ALA A 1 116 ? -7.752 37.166 -4.627 1.00 48.75 116 ALA A CA 1
ATOM 915 C C . ALA A 1 116 ? -9.125 37.832 -4.846 1.00 48.75 116 ALA A C 1
ATOM 917 O O . ALA A 1 116 ? -9.824 37.511 -5.811 1.00 48.75 116 ALA A O 1
ATOM 918 N N . ARG A 1 117 ? -9.537 38.731 -3.944 1.00 38.09 117 ARG A N 1
ATOM 919 C CA . ARG A 1 117 ? -10.794 39.476 -4.069 1.00 38.09 117 ARG A CA 1
ATOM 920 C C . ARG A 1 117 ? -10.628 40.962 -3.800 1.00 38.09 117 ARG A C 1
ATOM 922 O O . ARG A 1 117 ? -9.874 41.302 -2.866 1.00 38.09 117 ARG A O 1
#

Radius of gyration: 18.16 Å; chains: 1; bounding box: 26×54×45 Å

Secondary structure (DSSP, 8-state):
--S-STTHHHHHHHHHTS---HHHHHHHHHHHHHHHHHHHHHHHHSTT-EEEEEETTEEEEEPPTTT--HHHHHHHHHHTTTTTT-S--------HHHHHHHHHHHHHHHHHHSS--

Foldseek 3Di:
DDPPPLCVVVVVCCVPPVDDDPVSVVQSVVLVVLVVVVVVLCCVQANPKDFPDRDRNDTDIDGDPPRDDLVVVVVSCVVCVVVSVPPDDDDDDCDPVNVVVVVVVVVVVVVVVVPPD

Organism: NCBI:txid53985

pLDDT: mean 81.68, std 16.27, range [32.28, 96.0]

Sequence (117 aa):
MNGEGNGSVLNSYLETSGIIPMDVFCAWWHTETMSSALQEFFQVKFPGSQLIEHQGGHFRFQVPKHALRPFAIFGLLEENKEQLHISEYGVSETSLEHIFNTMAAQQGEEQLLGSAR